Protein AF-A0A2D4M4S5-F1 (afdb_monomer_lite)

pLDDT: mean 78.2, std 14.44, range [41.59, 94.62]

Sequence (131 aa):
VINIFIFVFLCIWLSQPSGLFPKMILKDVDSLLYVDTDVLFLRPIDDIWGFLRTFNATQLAAMAPEHEIPKIGWYSRFARHPYYGTTGVNSGVMLMNLTRIRNTQFKNNLIPTGLKWEEMLYPLYQKYKNY

InterPro domains:
  IPR029044 Nucleotide-diphospho-sugar transferases [G3DSA:3.90.550.10] (18-131)
  IPR029044 Nucleotide-diphospho-sugar transferases [SSF53448] (21-114)
  IPR051993 Glycosyltransferase 8 [PTHR46012] (20-130)

Foldseek 3Di:
DVLVVVLVLLLVVLPPLPNDPCVVPVVPPQKDKAAAPPDDDPDDCVVVVVCVVVDDPQDFKDFAFQDPDLVPAPCQPPPPDDAPDSRHTDPRIMIGRVVVLQVDFRDDPVDRRGDGPCNSCVVSCVVNVVD

Radius of gyration: 15.54 Å; chains: 1; bounding box: 39×34×42 Å

Organism: NCBI:txid129469

Structure (mmCIF, N/CA/C/O backbone):
data_AF-A0A2D4M4S5-F1
#
_entry.id   AF-A0A2D4M4S5-F1
#
loop_
_atom_site.group_PDB
_atom_site.id
_atom_site.type_symbol
_atom_site.label_atom_id
_atom_site.label_alt_id
_atom_site.label_comp_id
_atom_site.label_asym_id
_atom_site.label_entity_id
_atom_site.label_seq_id
_atom_site.pdbx_PDB_ins_code
_atom_site.Cartn_x
_atom_site.Cartn_y
_atom_site.Cartn_z
_atom_site.occupancy
_atom_site.B_iso_or_equiv
_atom_site.auth_seq_id
_atom_site.auth_comp_id
_atom_site.auth_asym_id
_atom_site.auth_atom_id
_atom_site.pdbx_PDB_model_num
ATOM 1 N N . VAL A 1 1 ? 9.258 3.119 10.080 1.00 41.59 1 VAL A N 1
ATOM 2 C CA . VAL A 1 1 ? 9.297 4.296 9.175 1.00 41.59 1 VAL A CA 1
ATOM 3 C C . VAL A 1 1 ? 8.231 4.229 8.068 1.00 41.59 1 VAL A C 1
ATOM 5 O O . VAL A 1 1 ? 7.739 5.279 7.694 1.00 41.59 1 VAL A O 1
ATOM 8 N N . ILE A 1 2 ? 7.749 3.048 7.646 1.00 44.69 2 ILE A N 1
ATOM 9 C CA . ILE A 1 2 ? 6.644 2.883 6.662 1.00 44.69 2 ILE A CA 1
ATOM 10 C C . ILE A 1 2 ? 5.319 3.574 7.078 1.00 44.69 2 ILE A C 1
ATOM 12 O O . ILE A 1 2 ? 4.622 4.129 6.235 1.00 44.69 2 ILE A O 1
ATOM 16 N N . ASN A 1 3 ? 5.009 3.631 8.380 1.00 47.47 3 ASN A N 1
ATOM 17 C CA . ASN A 1 3 ? 3.767 4.228 8.905 1.00 47.47 3 ASN A CA 1
ATOM 18 C C . ASN A 1 3 ? 3.582 5.722 8.577 1.00 47.47 3 ASN A C 1
ATOM 20 O O . ASN A 1 3 ? 2.455 6.159 8.365 1.00 47.47 3 ASN A O 1
ATOM 24 N N . ILE A 1 4 ? 4.669 6.502 8.521 1.00 45.16 4 ILE A N 1
ATOM 25 C CA . ILE A 1 4 ? 4.598 7.942 8.217 1.00 45.16 4 ILE A CA 1
ATOM 26 C C . ILE A 1 4 ? 4.339 8.157 6.721 1.00 45.16 4 ILE A C 1
ATOM 28 O O . ILE A 1 4 ? 3.571 9.043 6.358 1.00 45.16 4 ILE A O 1
ATOM 32 N N . PHE A 1 5 ? 4.906 7.308 5.857 1.00 49.38 5 PHE A N 1
ATOM 33 C CA . PHE A 1 5 ? 4.694 7.395 4.410 1.00 49.38 5 PHE A CA 1
ATOM 34 C C . PHE A 1 5 ? 3.244 7.101 4.039 1.00 49.38 5 PHE A C 1
ATOM 36 O O . PHE A 1 5 ? 2.652 7.878 3.301 1.00 49.38 5 PHE A O 1
ATOM 43 N N . ILE A 1 6 ? 2.634 6.064 4.623 1.00 53.62 6 ILE A N 1
ATOM 44 C CA . ILE A 1 6 ? 1.207 5.769 4.407 1.00 53.62 6 ILE A CA 1
ATOM 45 C C . ILE A 1 6 ? 0.336 6.976 4.786 1.00 53.62 6 ILE A C 1
ATOM 47 O O . ILE A 1 6 ? -0.589 7.307 4.052 1.00 53.62 6 ILE A O 1
ATOM 51 N N . PHE A 1 7 ? 0.647 7.676 5.883 1.00 48.50 7 PHE A N 1
ATOM 52 C CA . PHE A 1 7 ? -0.111 8.862 6.286 1.00 48.50 7 PHE A CA 1
ATOM 53 C C . PHE A 1 7 ? 0.049 10.036 5.320 1.00 48.50 7 PHE A C 1
ATOM 55 O O . PHE A 1 7 ? -0.950 10.607 4.896 1.00 48.50 7 PHE A O 1
ATOM 62 N N . VAL A 1 8 ? 1.287 10.385 4.954 1.00 51.72 8 VAL A N 1
ATOM 63 C CA . VAL A 1 8 ? 1.561 11.492 4.023 1.00 51.72 8 VAL A CA 1
ATOM 64 C C . VAL A 1 8 ? 0.908 11.225 2.667 1.00 51.72 8 VAL A C 1
ATOM 66 O O . VAL A 1 8 ? 0.280 12.122 2.110 1.00 51.72 8 VAL A O 1
ATOM 69 N N . PHE A 1 9 ? 0.968 9.988 2.172 1.00 57.72 9 PHE A N 1
ATOM 70 C CA . PHE A 1 9 ? 0.323 9.622 0.914 1.00 57.72 9 PHE A CA 1
ATOM 71 C C . PHE A 1 9 ? -1.192 9.625 1.001 1.00 57.72 9 PHE A C 1
ATOM 73 O O . PHE A 1 9 ? -1.828 10.120 0.079 1.00 57.72 9 PHE A O 1
ATOM 80 N N . LEU A 1 10 ? -1.786 9.178 2.108 1.00 57.00 10 LEU A N 1
ATOM 81 C CA . LEU A 1 10 ? -3.223 9.336 2.277 1.00 57.00 10 LEU A CA 1
ATOM 82 C C . LEU A 1 10 ? -3.653 10.789 2.378 1.00 57.00 10 LEU A C 1
ATOM 84 O O . LEU A 1 10 ? -4.697 11.119 1.839 1.00 57.00 10 LEU A O 1
ATOM 88 N N . CYS A 1 11 ? -2.859 11.662 2.995 1.00 53.06 11 CYS A N 1
ATOM 89 C CA . CYS A 1 11 ? -3.113 13.098 2.956 1.00 53.06 11 CYS A CA 1
ATOM 90 C C . CYS A 1 11 ? -3.078 13.640 1.520 1.00 53.06 11 CYS A C 1
ATOM 92 O O . CYS A 1 11 ? -3.946 14.431 1.169 1.00 53.06 11 CYS A O 1
ATOM 94 N N . ILE A 1 12 ? -2.119 13.206 0.690 1.00 55.97 12 ILE A N 1
ATOM 95 C CA . ILE A 1 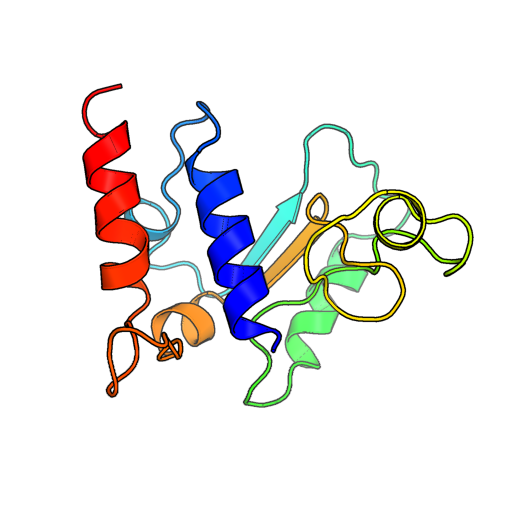12 ? -2.010 13.617 -0.722 1.00 55.97 12 ILE A CA 1
ATOM 96 C C . ILE A 1 12 ? -3.188 13.079 -1.536 1.00 55.97 12 ILE A C 1
ATOM 98 O O . ILE A 1 12 ? -3.845 13.843 -2.238 1.00 55.97 12 ILE A O 1
ATOM 102 N N . TRP A 1 13 ? -3.493 11.795 -1.399 1.00 53.94 13 TRP A N 1
ATOM 103 C CA . TRP A 1 13 ? -4.578 11.112 -2.094 1.00 53.94 13 TRP A CA 1
ATOM 104 C C . TRP A 1 13 ? -5.956 11.675 -1.685 1.00 53.94 13 TRP A C 1
ATOM 106 O O . TRP A 1 13 ? -6.793 11.928 -2.539 1.00 53.94 13 TRP A O 1
ATOM 116 N N . LEU A 1 14 ? -6.150 12.024 -0.406 1.00 53.31 14 LEU A N 1
ATOM 117 C CA . LEU A 1 14 ? -7.341 12.727 0.101 1.00 53.31 14 LEU A CA 1
ATOM 118 C C . LEU A 1 14 ? -7.374 14.225 -0.201 1.00 53.31 14 LEU A C 1
ATOM 120 O O . LEU A 1 14 ? -8.409 14.859 -0.011 1.00 53.31 14 LEU A O 1
ATOM 124 N N . SER A 1 15 ? -6.244 14.805 -0.607 1.00 49.75 15 SER A N 1
ATOM 125 C CA . SER A 1 15 ? -6.183 16.194 -1.060 1.00 49.75 15 SER A CA 1
ATOM 126 C C . SER A 1 15 ? -6.514 16.352 -2.539 1.00 49.75 15 SER A C 1
ATOM 128 O O . SER A 1 15 ? -6.728 17.484 -2.978 1.00 49.75 15 SER A O 1
ATOM 130 N N . GLN A 1 16 ? -6.560 15.243 -3.290 1.00 54.28 16 GLN A N 1
ATOM 131 C CA . GLN A 1 16 ? -6.998 15.261 -4.676 1.00 54.28 16 GLN A CA 1
ATOM 132 C C . GLN A 1 16 ? -8.501 15.584 -4.731 1.00 54.28 16 GLN A C 1
ATOM 134 O O . GLN A 1 16 ? -9.281 15.033 -3.953 1.00 54.28 16 GLN A O 1
ATOM 139 N N . PRO A 1 17 ? -8.935 16.451 -5.660 1.00 47.50 17 PRO A N 1
ATOM 140 C CA . PRO A 1 17 ? -10.326 16.894 -5.774 1.00 47.50 17 PRO A CA 1
ATOM 141 C C . PRO A 1 17 ? -11.308 15.787 -6.195 1.00 47.50 17 PRO A C 1
ATOM 143 O O . PRO A 1 17 ? -12.497 16.049 -6.322 1.00 47.50 17 PRO A O 1
ATOM 146 N N . SER A 1 18 ? -10.850 14.546 -6.393 1.00 51.75 18 SER A N 1
ATOM 147 C CA . SER A 1 18 ? -11.688 13.406 -6.783 1.00 51.75 18 SER A CA 1
ATOM 148 C C . SER A 1 18 ? -12.626 12.895 -5.676 1.00 51.75 18 SER A C 1
ATOM 150 O O . SER A 1 18 ? -13.353 11.932 -5.906 1.00 51.75 18 SER A O 1
ATOM 152 N N . GLY A 1 19 ? -12.662 13.527 -4.494 1.00 51.38 19 GLY A N 1
ATOM 153 C CA . GLY A 1 19 ? -13.746 13.380 -3.508 1.00 51.38 19 GLY A CA 1
ATOM 154 C C . GLY A 1 19 ? -13.897 11.995 -2.860 1.00 51.38 19 GLY A C 1
ATOM 155 O O . GLY A 1 19 ? -14.777 11.794 -2.021 1.00 51.38 19 GLY A O 1
ATOM 156 N N . LEU A 1 20 ? -13.051 11.021 -3.198 1.00 53.56 20 LEU A N 1
ATOM 157 C CA . LEU A 1 20 ? -13.152 9.675 -2.652 1.00 53.56 20 LEU A CA 1
ATOM 158 C C . LEU A 1 20 ? -12.460 9.623 -1.284 1.00 53.56 20 LEU A C 1
ATOM 160 O O . LEU A 1 20 ? -11.243 9.554 -1.192 1.00 53.56 20 LEU A O 1
ATOM 164 N N . PHE A 1 21 ? -13.233 9.622 -0.196 1.00 56.19 21 PHE A N 1
ATOM 165 C CA . PHE A 1 21 ? -12.740 9.291 1.147 1.00 56.19 21 PHE A CA 1
ATOM 166 C C . PHE A 1 21 ? -12.952 7.780 1.415 1.00 56.19 21 PHE A C 1
ATOM 168 O O . PHE A 1 21 ? -14.055 7.358 1.763 1.00 56.19 21 PHE A O 1
ATOM 175 N N . PRO A 1 22 ? -11.918 6.922 1.339 1.00 54.31 22 PRO A N 1
ATOM 176 C CA . PRO A 1 22 ? -12.000 5.473 1.217 1.00 54.31 22 PRO A CA 1
ATOM 177 C C . PRO A 1 22 ? -12.364 4.873 2.556 1.00 54.31 22 PRO A C 1
ATOM 179 O O . PRO A 1 22 ? -12.799 3.741 2.629 1.00 54.31 22 PRO A O 1
ATOM 182 N N . LYS A 1 23 ? -12.268 5.639 3.639 1.00 50.09 23 LYS A N 1
ATOM 183 C CA . LYS A 1 23 ? -12.770 5.196 4.926 1.00 50.09 23 LYS A CA 1
ATOM 184 C C . LYS A 1 23 ? -14.232 5.524 5.181 1.00 50.09 23 LYS A C 1
ATOM 186 O O . LYS A 1 23 ? -14.862 4.850 5.989 1.00 50.09 23 LYS A O 1
ATOM 191 N N . MET A 1 24 ? -14.764 6.551 4.524 1.00 54.88 24 MET A N 1
ATOM 192 C CA . MET A 1 24 ? -16.198 6.812 4.589 1.00 54.88 24 MET A CA 1
ATOM 193 C C . MET A 1 24 ? -16.950 5.892 3.621 1.00 54.88 24 MET A C 1
ATOM 195 O O . MET A 1 24 ? -18.068 5.498 3.925 1.00 54.88 24 MET A O 1
ATOM 199 N N . ILE A 1 25 ? -16.293 5.489 2.525 1.00 58.31 25 ILE A N 1
ATOM 200 C CA . ILE A 1 25 ? -16.895 4.721 1.429 1.00 58.31 25 ILE A CA 1
ATOM 201 C C . ILE A 1 25 ? -16.539 3.216 1.473 1.00 58.31 25 ILE A C 1
ATOM 203 O O . ILE A 1 25 ? -17.385 2.398 1.142 1.00 58.31 25 ILE A O 1
ATOM 207 N N . LEU A 1 26 ? -15.338 2.811 1.920 1.00 74.25 26 LEU A N 1
ATOM 208 C CA . LEU A 1 26 ? -14.846 1.415 1.866 1.00 74.25 26 LEU A CA 1
ATOM 209 C C . LEU A 1 26 ? -14.610 0.815 3.267 1.00 74.25 26 LEU A C 1
ATOM 211 O O . LEU A 1 26 ? -13.530 0.302 3.583 1.00 74.25 26 LEU A O 1
ATOM 215 N N . LYS A 1 27 ? -15.616 0.901 4.144 1.00 78.56 27 LYS A N 1
ATOM 216 C CA . LYS A 1 27 ? -15.543 0.321 5.500 1.00 78.56 27 LYS A CA 1
ATOM 217 C C . LYS A 1 27 ? -15.403 -1.201 5.474 1.00 78.56 27 LYS A C 1
ATOM 219 O O . LYS A 1 27 ? -14.620 -1.742 6.249 1.00 78.56 27 LYS A O 1
ATOM 224 N N . ASP A 1 28 ? -16.065 -1.835 4.513 1.00 85.88 28 ASP A N 1
ATOM 225 C CA . ASP A 1 28 ? -16.197 -3.292 4.417 1.00 85.88 28 ASP A CA 1
ATOM 226 C C . ASP A 1 28 ? -15.224 -3.921 3.405 1.00 85.88 28 ASP A C 1
ATOM 228 O O . ASP A 1 28 ? -15.341 -5.090 3.053 1.00 85.88 28 ASP A O 1
ATOM 232 N N . VAL A 1 29 ? -14.245 -3.148 2.921 1.00 90.00 29 VAL A N 1
ATOM 233 C CA . VAL A 1 29 ? -13.208 -3.637 2.001 1.00 90.00 29 VAL A CA 1
ATOM 234 C C . VAL A 1 29 ? -11.946 -3.963 2.782 1.00 90.00 29 VAL A C 1
ATOM 236 O O . VAL A 1 29 ? -11.367 -3.087 3.431 1.00 90.00 29 VAL A O 1
ATOM 239 N N . ASP A 1 30 ? -11.496 -5.213 2.705 1.00 92.62 30 ASP A N 1
ATOM 240 C CA . ASP A 1 30 ? -10.321 -5.701 3.435 1.00 92.62 30 ASP A CA 1
ATOM 241 C C . ASP A 1 30 ? -8.996 -5.249 2.838 1.00 92.62 30 ASP A C 1
ATOM 243 O O . ASP A 1 30 ? -8.032 -4.978 3.556 1.00 92.62 30 ASP A O 1
ATOM 247 N N . SER A 1 31 ? -8.912 -5.220 1.515 1.00 91.88 31 SER A N 1
ATOM 248 C CA . SER A 1 31 ? -7.695 -4.906 0.778 1.00 91.88 31 SER A CA 1
ATOM 249 C C . SER A 1 31 ? -8.047 -4.246 -0.541 1.00 91.88 31 SER A C 1
ATOM 251 O O . SER A 1 31 ? -9.117 -4.493 -1.092 1.00 91.88 31 SER A O 1
ATOM 253 N N . LEU A 1 32 ? -7.153 -3.404 -1.043 1.00 91.19 32 LEU A N 1
ATOM 254 C CA . LEU A 1 32 ? -7.328 -2.760 -2.337 1.00 91.19 32 LEU A CA 1
ATOM 255 C C . LEU A 1 32 ? -5.988 -2.556 -3.030 1.00 91.19 32 LEU A C 1
ATOM 257 O O . LEU A 1 32 ? -4.941 -2.492 -2.385 1.00 91.19 32 LEU A O 1
ATOM 261 N N . LEU A 1 33 ? -6.051 -2.428 -4.347 1.00 91.25 33 LEU A N 1
ATOM 262 C CA . LEU A 1 33 ? -4.947 -1.997 -5.183 1.00 91.25 33 LEU A CA 1
ATOM 263 C C . LEU A 1 33 ? -5.325 -0.634 -5.761 1.00 91.25 33 LEU A C 1
ATOM 265 O O . LEU A 1 33 ? -6.260 -0.534 -6.552 1.00 91.25 33 LEU A O 1
ATOM 269 N N . TYR A 1 34 ? -4.643 0.410 -5.306 1.00 87.81 34 TYR A N 1
ATOM 270 C CA . TYR A 1 34 ? -4.758 1.744 -5.877 1.00 87.81 34 TYR A CA 1
ATOM 271 C C . TYR A 1 34 ? -3.838 1.858 -7.087 1.00 87.81 34 TYR A C 1
ATOM 273 O O . TYR A 1 34 ? -2.712 1.355 -7.051 1.00 87.81 34 TYR A O 1
ATOM 281 N N . VAL A 1 35 ? -4.335 2.504 -8.139 1.00 87.94 35 VAL A N 1
ATOM 282 C CA . VAL A 1 35 ? -3.666 2.637 -9.430 1.00 87.94 35 VAL A CA 1
ATOM 283 C C . VAL A 1 35 ? -3.991 4.017 -9.999 1.00 87.94 35 VAL A C 1
ATOM 285 O O . VAL A 1 35 ? -5.169 4.370 -10.088 1.00 87.94 35 VAL A O 1
ATOM 288 N N . ASP A 1 36 ? -2.970 4.782 -10.375 1.00 86.38 36 ASP A N 1
ATOM 289 C CA . ASP A 1 36 ? -3.138 6.039 -11.104 1.00 86.38 36 ASP A CA 1
ATOM 290 C C . ASP A 1 36 ? -3.685 5.776 -12.515 1.00 86.38 36 ASP A C 1
ATOM 292 O O . ASP A 1 36 ? -3.501 4.715 -13.114 1.00 86.38 36 ASP A O 1
ATOM 296 N N . THR A 1 37 ? -4.382 6.761 -13.075 1.00 87.69 37 THR A N 1
ATOM 297 C CA . THR A 1 37 ? -5.059 6.627 -14.375 1.00 87.69 37 THR A CA 1
ATOM 298 C C . THR A 1 37 ? -4.107 6.497 -15.564 1.00 87.69 37 THR A C 1
ATOM 300 O O . THR A 1 37 ? -4.541 6.141 -16.655 1.00 87.69 37 THR A O 1
ATOM 303 N N . ASP A 1 38 ? -2.831 6.818 -15.374 1.00 87.94 38 ASP A N 1
ATOM 304 C CA . ASP A 1 38 ? -1.770 6.766 -16.380 1.00 87.94 38 ASP A CA 1
ATOM 305 C C . ASP A 1 38 ? -0.901 5.495 -16.285 1.00 87.94 38 ASP A C 1
ATOM 307 O O . ASP A 1 38 ? 0.105 5.372 -16.986 1.00 87.94 38 ASP A O 1
ATOM 311 N N . VAL A 1 39 ? -1.301 4.514 -15.468 1.00 88.69 39 VAL A N 1
ATOM 312 C CA . VAL A 1 39 ? -0.599 3.231 -15.333 1.00 88.69 39 VAL A CA 1
ATOM 313 C C . VAL A 1 39 ? -1.093 2.215 -16.361 1.00 88.69 39 VAL A C 1
ATOM 315 O O . VAL A 1 39 ? -2.290 1.965 -16.505 1.00 88.69 39 VAL A O 1
ATOM 318 N N . LEU A 1 40 ? -0.145 1.540 -17.017 1.00 91.62 40 LEU A N 1
ATOM 319 C CA . LEU A 1 40 ? -0.404 0.407 -17.903 1.00 91.62 40 LEU A CA 1
ATOM 320 C C . LEU A 1 40 ? 0.155 -0.893 -17.308 1.00 91.62 40 LEU A C 1
ATOM 322 O O . LEU A 1 40 ? 1.345 -0.990 -17.007 1.00 91.62 40 LEU A O 1
ATOM 326 N N . PHE A 1 41 ? -0.686 -1.923 -17.195 1.00 92.00 41 PHE A N 1
ATOM 327 C CA . PHE A 1 41 ? -0.259 -3.254 -16.761 1.00 92.00 41 PHE A CA 1
ATOM 328 C C . PHE A 1 41 ? 0.213 -4.098 -17.947 1.00 92.00 41 PHE A C 1
ATOM 330 O O . PHE A 1 41 ? -0.538 -4.343 -18.886 1.00 92.00 41 PHE A O 1
ATOM 337 N N . LEU A 1 42 ? 1.452 -4.588 -17.87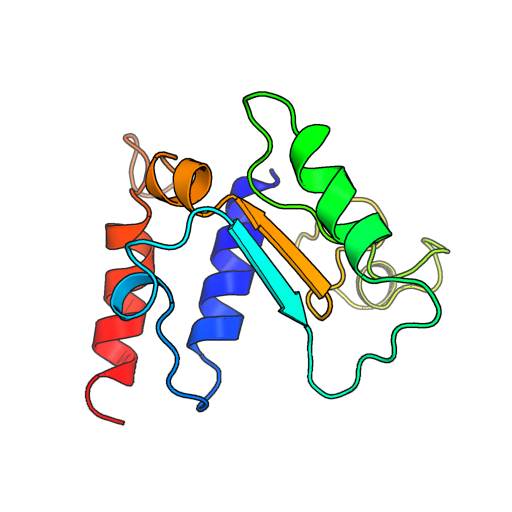4 1.00 93.31 42 LEU A N 1
ATOM 338 C CA . LEU A 1 42 ? 2.036 -5.497 -18.875 1.00 93.31 42 LEU A CA 1
ATOM 339 C C . LEU A 1 42 ? 1.913 -6.981 -18.488 1.00 93.31 42 LEU A C 1
ATOM 341 O O . LEU A 1 42 ? 2.251 -7.866 -19.269 1.00 93.31 42 LEU A O 1
ATOM 345 N N . ARG A 1 43 ? 1.469 -7.252 -17.258 1.00 94.06 43 ARG A N 1
ATOM 346 C CA . ARG A 1 43 ? 1.292 -8.582 -16.665 1.00 94.06 43 ARG A CA 1
ATOM 347 C C . ARG A 1 43 ? -0.064 -8.656 -15.959 1.00 94.06 43 ARG A C 1
ATOM 349 O O . ARG A 1 43 ? -0.608 -7.601 -15.624 1.00 94.06 43 ARG A O 1
ATOM 356 N N . PRO A 1 44 ? -0.599 -9.864 -15.708 1.00 94.62 44 PRO A N 1
ATOM 357 C CA . PRO A 1 44 ? -1.838 -10.032 -14.959 1.00 94.62 44 PRO A CA 1
ATOM 358 C C . PRO A 1 44 ? -1.782 -9.341 -13.595 1.00 94.62 44 PRO A C 1
ATOM 360 O O . PRO A 1 44 ? -0.792 -9.440 -12.869 1.00 94.62 44 PRO A O 1
ATOM 363 N N . ILE A 1 45 ? -2.869 -8.664 -13.232 1.00 92.31 45 ILE A N 1
ATOM 364 C CA . ILE A 1 45 ? -2.972 -7.940 -11.960 1.00 92.31 45 ILE A CA 1
ATOM 365 C C . ILE A 1 45 ? -2.960 -8.888 -10.751 1.00 92.31 45 ILE A C 1
ATOM 367 O O . ILE A 1 45 ? -2.530 -8.500 -9.664 1.00 92.31 45 ILE A O 1
ATOM 371 N N . ASP A 1 46 ? -3.359 -10.147 -10.954 1.00 93.38 46 ASP A N 1
ATOM 372 C CA . ASP A 1 46 ? -3.298 -11.223 -9.964 1.00 93.38 46 ASP A CA 1
ATOM 373 C C . ASP A 1 46 ? -1.885 -11.444 -9.412 1.00 93.38 46 ASP A C 1
ATOM 375 O O . ASP A 1 46 ? -1.739 -11.756 -8.229 1.00 93.38 46 ASP A O 1
ATOM 379 N N . ASP A 1 47 ? -0.845 -11.215 -10.222 1.00 91.69 47 ASP A N 1
ATOM 380 C CA . ASP A 1 47 ? 0.550 -11.309 -9.779 1.00 91.69 47 ASP A CA 1
ATOM 381 C C . ASP A 1 47 ? 0.835 -10.285 -8.671 1.00 91.69 47 ASP A C 1
ATOM 383 O O . ASP A 1 47 ? 1.451 -10.602 -7.653 1.00 91.69 47 ASP A O 1
ATOM 387 N N . ILE A 1 48 ? 0.346 -9.051 -8.849 1.00 91.19 48 ILE A N 1
ATOM 388 C CA . ILE A 1 48 ? 0.494 -7.977 -7.862 1.00 91.19 48 ILE A CA 1
ATOM 389 C C . ILE A 1 48 ? -0.378 -8.275 -6.644 1.00 91.19 48 ILE A C 1
ATOM 391 O O . ILE A 1 48 ? 0.074 -8.171 -5.503 1.00 91.19 48 ILE A O 1
ATOM 395 N N . TRP A 1 49 ? -1.624 -8.684 -6.875 1.00 94.44 49 TRP A N 1
ATOM 396 C CA . TRP A 1 49 ? -2.560 -9.022 -5.807 1.00 94.44 49 TRP A CA 1
ATOM 397 C C . TRP A 1 49 ? -2.037 -10.154 -4.912 1.00 94.44 49 TRP A C 1
ATOM 399 O O . TRP A 1 49 ? -2.191 -10.113 -3.688 1.00 94.44 49 TRP A O 1
ATOM 409 N N . GLY A 1 50 ? -1.344 -11.132 -5.502 1.00 93.81 50 GLY A N 1
ATOM 410 C CA . GLY A 1 50 ? -0.709 -12.246 -4.805 1.00 93.81 50 GLY A CA 1
ATOM 411 C C . GLY A 1 50 ? 0.250 -11.815 -3.690 1.00 93.81 50 GLY A C 1
ATOM 412 O O . GLY A 1 50 ? 0.337 -12.507 -2.670 1.00 93.81 50 GLY A O 1
ATOM 413 N N . PHE A 1 51 ? 0.892 -10.643 -3.799 1.00 92.19 51 PHE A N 1
ATOM 414 C CA . PHE A 1 51 ? 1.786 -10.133 -2.754 1.00 92.19 51 PHE A CA 1
ATOM 415 C C . PHE A 1 51 ? 1.081 -9.880 -1.417 1.00 92.19 51 PHE A C 1
ATOM 417 O O . PHE A 1 51 ? 1.733 -10.015 -0.380 1.00 92.19 51 PHE A O 1
ATOM 424 N N . LEU A 1 52 ? -0.234 -9.616 -1.386 1.00 91.50 52 LEU A N 1
ATOM 425 C CA . LEU A 1 52 ? -0.981 -9.486 -0.1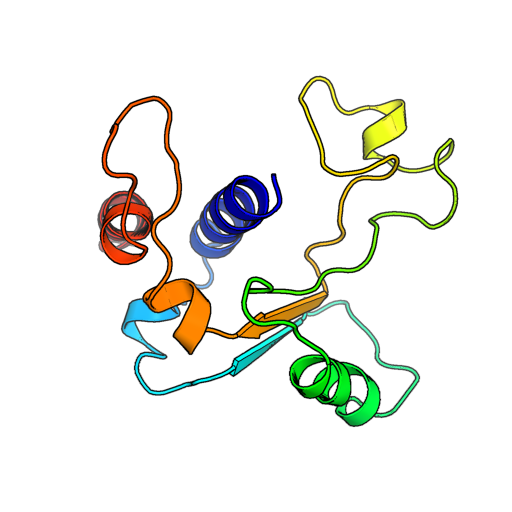21 1.00 91.50 52 LEU A CA 1
ATOM 426 C C . LEU A 1 52 ? -0.824 -10.725 0.766 1.00 91.50 52 LEU A C 1
ATOM 428 O O . LEU A 1 52 ? -0.718 -10.603 1.985 1.00 91.50 52 LEU A O 1
ATOM 432 N N . ARG A 1 53 ? -0.763 -11.919 0.163 1.00 92.50 53 ARG A N 1
ATOM 433 C CA . ARG A 1 53 ? -0.610 -13.189 0.893 1.00 92.50 53 ARG A CA 1
ATOM 434 C C . ARG A 1 53 ? 0.777 -13.352 1.505 1.00 92.50 53 ARG A C 1
ATOM 436 O O . ARG A 1 53 ? 0.946 -14.134 2.432 1.00 92.50 53 ARG A O 1
ATOM 443 N N . THR A 1 54 ? 1.759 -12.610 1.002 1.00 93.88 54 THR A N 1
ATOM 444 C CA . THR A 1 54 ? 3.138 -12.634 1.505 1.00 93.88 54 THR A CA 1
ATOM 445 C C . THR A 1 54 ? 3.369 -11.632 2.637 1.00 93.88 54 THR A C 1
ATOM 447 O O . THR A 1 54 ? 4.427 -11.655 3.265 1.00 93.88 54 THR A O 1
ATOM 450 N N . PHE A 1 55 ? 2.391 -10.763 2.932 1.00 92.31 55 PHE A N 1
ATOM 451 C CA . PHE A 1 55 ? 2.532 -9.767 3.988 1.00 92.31 55 PHE A CA 1
ATOM 452 C C . PHE A 1 55 ? 2.660 -10.424 5.365 1.00 92.31 55 PHE A C 1
ATOM 454 O O . PHE A 1 55 ? 1.735 -11.074 5.860 1.00 92.31 55 PHE A O 1
ATOM 461 N N . ASN A 1 56 ? 3.760 -10.132 6.054 1.00 91.56 56 ASN A N 1
ATOM 462 C CA . ASN A 1 56 ? 3.930 -10.468 7.463 1.00 91.56 56 ASN A CA 1
ATOM 463 C C . ASN A 1 56 ? 2.959 -9.666 8.348 1.00 91.56 56 ASN A C 1
ATOM 465 O O . ASN A 1 56 ? 2.328 -8.719 7.887 1.00 91.56 56 ASN A O 1
ATOM 469 N N . ALA A 1 57 ? 2.863 -10.003 9.637 1.00 88.12 57 ALA A N 1
ATOM 470 C CA . ALA A 1 57 ? 1.885 -9.420 10.564 1.00 88.12 57 ALA A CA 1
ATOM 471 C C . ALA A 1 57 ? 1.944 -7.884 10.716 1.00 88.12 57 ALA A C 1
ATOM 473 O O . ALA A 1 57 ? 0.969 -7.278 11.150 1.00 88.12 57 ALA A O 1
ATOM 474 N N . THR A 1 58 ? 3.062 -7.249 10.354 1.00 86.12 58 THR A N 1
ATOM 475 C CA . THR A 1 58 ? 3.272 -5.799 10.510 1.00 86.12 58 THR A CA 1
ATOM 476 C C . THR A 1 58 ? 3.151 -5.016 9.204 1.00 86.12 58 THR A C 1
ATOM 478 O O . THR A 1 58 ? 3.053 -3.791 9.228 1.00 86.12 58 THR A O 1
ATOM 481 N N . GLN A 1 59 ? 3.156 -5.696 8.055 1.00 89.94 59 GLN A N 1
ATOM 482 C CA . GLN A 1 59 ? 3.039 -5.052 6.751 1.00 89.94 59 GLN A CA 1
ATOM 483 C C . GLN A 1 59 ? 1.590 -4.632 6.477 1.00 89.94 59 GLN A C 1
ATOM 485 O O . GLN A 1 59 ? 0.653 -5.432 6.577 1.00 89.94 59 GLN A O 1
ATOM 490 N N . LEU A 1 60 ? 1.434 -3.350 6.141 1.00 90.62 60 LEU A N 1
ATOM 491 C CA . LEU A 1 60 ? 0.148 -2.679 5.930 1.00 90.62 60 LEU A CA 1
ATOM 492 C C . LEU A 1 60 ? -0.116 -2.378 4.456 1.00 90.62 60 LEU A C 1
ATOM 494 O O . LEU A 1 60 ? -1.249 -2.466 3.997 1.00 90.62 60 LEU A O 1
ATOM 498 N N . ALA A 1 61 ? 0.931 -2.007 3.726 1.00 90.62 61 ALA A N 1
ATOM 499 C CA . ALA A 1 61 ? 0.874 -1.674 2.316 1.00 90.62 61 ALA A CA 1
ATOM 500 C C . ALA A 1 61 ? 2.216 -1.992 1.648 1.00 90.62 61 ALA A C 1
ATOM 502 O O . ALA A 1 61 ? 3.252 -2.030 2.319 1.00 90.62 61 ALA A O 1
ATOM 503 N N . ALA A 1 62 ? 2.186 -2.179 0.334 1.00 89.38 62 ALA A N 1
ATOM 504 C CA . ALA A 1 62 ? 3.353 -2.310 -0.522 1.00 89.38 62 ALA A CA 1
ATOM 505 C C . ALA A 1 62 ? 3.300 -1.261 -1.636 1.00 89.38 62 ALA A C 1
ATOM 507 O O . ALA A 1 62 ? 2.241 -0.975 -2.194 1.00 89.38 62 ALA A O 1
ATOM 508 N N . MET A 1 63 ? 4.467 -0.699 -1.929 1.00 89.38 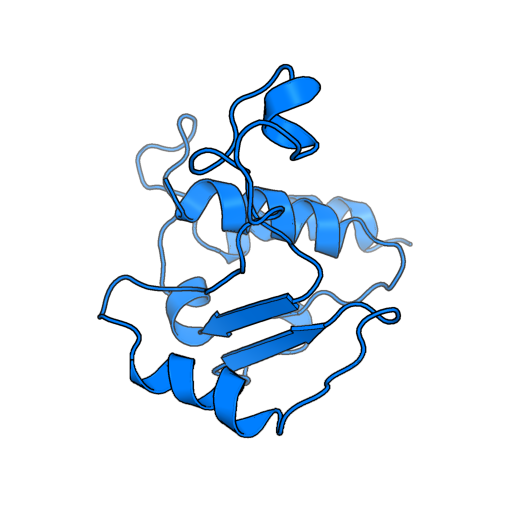63 MET A N 1
ATOM 509 C CA . MET A 1 63 ? 4.714 0.275 -2.987 1.00 89.38 63 MET A CA 1
ATOM 510 C C . MET A 1 63 ? 6.041 -0.072 -3.648 1.00 89.38 63 MET A C 1
ATOM 512 O O . MET A 1 63 ? 6.941 -0.604 -2.988 1.00 89.38 63 MET A O 1
ATOM 516 N N . ALA A 1 64 ? 6.168 0.253 -4.929 1.00 86.69 64 ALA A N 1
ATOM 517 C CA . ALA A 1 64 ? 7.440 0.147 -5.620 1.00 86.69 64 ALA A CA 1
ATOM 518 C C . ALA A 1 64 ? 8.370 1.310 -5.218 1.00 86.69 64 ALA A C 1
ATOM 520 O O . ALA A 1 64 ? 7.892 2.388 -4.850 1.00 86.69 64 ALA A O 1
ATOM 521 N N . PRO A 1 65 ? 9.698 1.128 -5.290 1.00 85.88 65 PRO A N 1
ATOM 522 C CA . PRO A 1 65 ? 10.631 2.249 -5.312 1.00 85.88 65 PRO A CA 1
ATOM 523 C C . PRO A 1 65 ? 10.269 3.235 -6.434 1.00 85.88 65 PRO A C 1
ATOM 525 O O . PRO A 1 65 ? 9.775 2.817 -7.477 1.00 85.88 65 PRO A O 1
ATOM 528 N N . GLU A 1 66 ? 10.519 4.533 -6.243 1.00 85.06 66 GLU A N 1
ATOM 529 C CA . GLU A 1 66 ? 10.254 5.534 -7.299 1.00 85.06 66 GLU A CA 1
ATOM 530 C C . GLU A 1 66 ? 11.094 5.283 -8.553 1.00 85.06 66 GLU A C 1
ATOM 532 O O . GLU A 1 66 ? 10.616 5.430 -9.674 1.00 85.06 66 GLU A O 1
ATOM 537 N N . HIS A 1 67 ? 12.334 4.848 -8.349 1.00 83.38 67 HIS A N 1
ATOM 538 C CA . HIS A 1 67 ? 13.281 4.575 -9.413 1.00 83.38 67 HIS A CA 1
ATOM 539 C C . HIS A 1 67 ? 14.102 3.325 -9.099 1.00 83.38 67 HIS A C 1
ATOM 541 O O . HIS A 1 67 ? 14.353 3.018 -7.931 1.00 83.38 67 HIS A O 1
ATOM 547 N N . GLU A 1 68 ? 14.574 2.634 -10.137 1.00 80.19 68 GLU A N 1
ATOM 548 C CA . GLU A 1 68 ? 15.454 1.467 -9.989 1.00 80.19 68 GLU A CA 1
ATOM 549 C C . GLU A 1 68 ? 16.885 1.874 -9.615 1.00 80.19 68 GLU A C 1
ATOM 551 O O . GLU A 1 68 ? 17.551 1.199 -8.832 1.00 80.19 68 GLU A O 1
ATOM 556 N N . ILE A 1 69 ? 17.357 3.007 -10.151 1.00 81.00 69 ILE A N 1
ATOM 557 C CA . ILE A 1 69 ? 18.729 3.487 -9.966 1.00 81.00 69 ILE A CA 1
ATOM 558 C C . ILE A 1 69 ? 18.761 4.622 -8.927 1.00 81.00 69 ILE A C 1
ATOM 560 O O . ILE A 1 69 ? 18.312 5.736 -9.218 1.00 81.00 69 ILE A O 1
ATOM 564 N N . PRO A 1 70 ? 19.393 4.419 -7.751 1.00 75.38 70 PRO A N 1
ATOM 565 C CA . PRO A 1 70 ? 19.439 5.409 -6.673 1.00 75.38 70 PRO A CA 1
ATOM 566 C C . PRO A 1 70 ? 19.920 6.797 -7.067 1.00 75.38 70 PRO A C 1
ATOM 568 O O . PRO A 1 70 ? 19.432 7.782 -6.536 1.00 75.38 70 PRO A O 1
ATOM 571 N N . LYS A 1 71 ? 20.861 6.905 -8.005 1.00 75.19 71 LYS A N 1
ATOM 572 C CA . LYS A 1 71 ? 21.479 8.189 -8.376 1.00 75.19 71 LYS A CA 1
ATOM 573 C C . LYS A 1 71 ? 20.654 9.024 -9.359 1.00 75.19 71 LYS A C 1
ATOM 575 O O . LYS A 1 71 ? 20.985 10.186 -9.576 1.00 75.19 71 LYS A O 1
ATOM 580 N N . ILE A 1 72 ? 19.637 8.430 -9.980 1.00 81.38 72 ILE A N 1
ATOM 581 C CA . ILE A 1 72 ? 18.876 9.060 -11.068 1.00 81.38 72 ILE A CA 1
ATOM 582 C C . ILE A 1 72 ? 17.485 9.494 -10.596 1.00 81.38 72 ILE A C 1
ATOM 584 O O . ILE A 1 72 ? 16.953 10.463 -11.136 1.00 81.38 72 ILE A O 1
ATOM 588 N N . GLY A 1 73 ? 16.950 8.832 -9.563 1.00 79.69 73 GLY A N 1
ATOM 589 C CA . GLY A 1 73 ? 15.625 9.108 -9.010 1.00 79.69 73 GLY A CA 1
ATOM 590 C C . GLY A 1 73 ? 15.415 10.565 -8.598 1.00 79.69 73 GLY A C 1
ATOM 591 O O . GLY A 1 73 ? 16.347 11.286 -8.223 1.00 79.69 73 GLY A O 1
ATOM 592 N N . TRP A 1 74 ? 14.162 11.009 -8.663 1.00 82.88 74 TRP A N 1
ATOM 593 C CA . TRP A 1 74 ? 13.818 12.401 -8.381 1.00 82.88 74 TRP A CA 1
ATOM 594 C C . TRP A 1 74 ? 14.124 12.759 -6.922 1.00 82.88 74 TRP A C 1
ATOM 596 O O . TRP A 1 74 ? 14.720 13.801 -6.636 1.00 82.88 74 TRP A O 1
ATOM 606 N N . TYR A 1 75 ? 13.797 11.850 -5.996 1.00 82.00 75 TYR A N 1
ATOM 607 C CA . TYR A 1 75 ? 14.006 12.059 -4.565 1.00 82.00 75 TYR A CA 1
ATOM 608 C C . TYR A 1 75 ? 15.480 12.246 -4.203 1.00 82.00 75 TYR A C 1
ATOM 610 O O . TYR A 1 75 ? 15.819 13.179 -3.479 1.00 82.00 75 TYR A O 1
ATOM 618 N N . SER A 1 76 ? 16.374 11.412 -4.730 1.00 81.19 76 SER A N 1
ATOM 619 C CA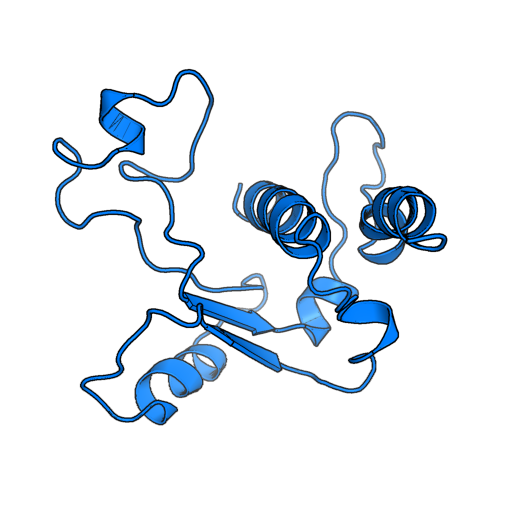 . SER A 1 76 ? 17.798 11.484 -4.387 1.00 81.19 76 SER A CA 1
ATOM 620 C C . SER A 1 76 ? 18.489 12.735 -4.920 1.00 81.19 76 SER A C 1
ATOM 622 O O . SER A 1 76 ? 19.465 13.195 -4.328 1.00 81.19 76 SER A O 1
ATOM 624 N N . ARG A 1 77 ? 17.978 13.306 -6.014 1.00 83.56 77 ARG A N 1
ATOM 625 C CA . ARG A 1 77 ? 18.551 14.493 -6.657 1.00 83.56 77 ARG A CA 1
ATOM 626 C C . ARG A 1 77 ? 17.960 15.802 -6.152 1.00 83.56 77 ARG A C 1
ATOM 628 O O . ARG A 1 77 ? 18.673 16.803 -6.115 1.00 83.56 77 ARG A O 1
ATOM 635 N N . PHE A 1 78 ? 16.674 15.810 -5.806 1.00 85.06 78 PHE A N 1
ATOM 636 C CA . PHE A 1 78 ? 15.928 17.056 -5.621 1.00 85.06 78 PHE A CA 1
ATOM 637 C C . PHE A 1 78 ? 15.194 17.171 -4.283 1.00 85.06 78 PHE A C 1
ATOM 639 O O . PHE A 1 78 ? 14.872 18.294 -3.884 1.00 85.06 78 PHE A O 1
ATOM 646 N N . ALA A 1 79 ? 14.942 16.075 -3.558 1.00 84.69 79 ALA A N 1
ATOM 647 C CA . ALA A 1 79 ? 14.210 16.169 -2.299 1.00 84.69 79 ALA A CA 1
ATOM 648 C C . ALA A 1 79 ? 15.053 16.860 -1.218 1.00 84.69 79 ALA A C 1
ATOM 650 O O . ALA A 1 79 ? 16.155 16.436 -0.878 1.00 84.69 79 ALA A O 1
ATOM 651 N N . ARG A 1 80 ? 14.491 17.921 -0.631 1.00 84.81 80 ARG A N 1
ATOM 652 C CA . ARG A 1 80 ? 15.071 18.653 0.513 1.00 84.81 80 ARG A CA 1
ATOM 653 C C . ARG A 1 80 ? 14.470 18.231 1.856 1.00 84.81 80 ARG A C 1
ATOM 655 O O . ARG A 1 80 ? 14.635 18.917 2.858 1.00 84.81 80 ARG A O 1
ATOM 662 N N . HIS A 1 81 ? 13.742 17.122 1.865 1.00 78.81 81 HIS A N 1
ATOM 663 C CA . HIS A 1 81 ? 13.085 16.552 3.033 1.00 78.81 81 HIS A CA 1
ATOM 664 C C . HIS A 1 81 ? 13.371 15.045 3.103 1.00 78.81 81 HIS A C 1
ATOM 666 O O . HIS A 1 81 ? 13.727 14.443 2.086 1.00 78.81 81 HIS A O 1
ATOM 672 N N . PRO A 1 82 ? 13.188 14.406 4.270 1.00 80.81 82 PRO A N 1
ATOM 673 C CA . PRO A 1 82 ? 13.327 12.959 4.389 1.00 80.81 82 PRO A CA 1
ATOM 674 C C . PRO A 1 82 ? 12.397 12.203 3.427 1.00 80.81 82 PRO A C 1
ATOM 676 O O . PRO A 1 82 ? 11.250 12.603 3.213 1.00 80.81 82 PRO A O 1
ATOM 679 N N . TYR A 1 83 ? 12.886 11.092 2.878 1.00 81.62 83 TYR A N 1
ATOM 680 C CA . TYR A 1 83 ? 12.131 10.140 2.058 1.00 81.62 83 TYR A CA 1
ATOM 681 C C . TYR A 1 83 ? 12.527 8.697 2.425 1.00 81.62 83 TYR A C 1
ATOM 683 O O . TYR A 1 83 ? 13.488 8.477 3.162 1.00 81.62 83 TYR A O 1
ATOM 691 N N . TYR A 1 84 ? 11.737 7.709 1.996 1.00 81.50 84 TYR A N 1
ATOM 692 C CA . TYR A 1 84 ? 11.942 6.309 2.375 1.00 81.50 84 TYR A CA 1
ATOM 693 C C . TYR A 1 84 ? 12.958 5.624 1.462 1.00 81.50 84 TYR A C 1
ATOM 695 O O . TYR A 1 84 ? 12.874 5.745 0.242 1.00 81.50 84 TYR A O 1
ATOM 703 N N . GLY A 1 85 ? 13.864 4.836 2.040 1.00 83.62 85 GLY A N 1
ATOM 704 C CA . GLY A 1 85 ? 14.878 4.115 1.270 1.00 83.62 85 GLY A CA 1
ATOM 705 C C . GLY A 1 85 ? 15.859 5.055 0.563 1.00 83.62 85 GLY A C 1
ATOM 706 O O . GLY A 1 85 ? 16.061 6.190 0.985 1.00 83.62 85 GLY A O 1
ATOM 707 N N . THR A 1 86 ? 16.492 4.567 -0.503 1.00 83.38 86 THR A N 1
ATOM 708 C CA . THR A 1 86 ? 17.489 5.325 -1.281 1.00 83.38 86 THR A CA 1
ATOM 709 C C . THR A 1 86 ? 16.892 6.076 -2.467 1.00 83.38 86 THR A C 1
ATOM 711 O O . THR A 1 86 ? 17.501 7.026 -2.948 1.00 83.38 86 THR A O 1
ATOM 714 N N . THR A 1 87 ? 15.712 5.668 -2.934 1.00 84.75 87 THR A N 1
ATOM 715 C CA . THR A 1 87 ? 15.051 6.221 -4.126 1.00 84.75 87 THR A CA 1
ATOM 716 C C . THR A 1 87 ? 13.711 6.874 -3.826 1.00 84.75 87 THR A C 1
ATOM 718 O O . THR A 1 87 ? 13.144 7.493 -4.712 1.00 84.75 87 THR A O 1
ATOM 721 N N . GLY A 1 88 ? 13.190 6.778 -2.601 1.00 85.75 88 GLY A N 1
ATOM 722 C CA . GLY A 1 88 ? 11.792 7.108 -2.344 1.00 85.75 88 GLY A CA 1
ATOM 723 C C . GLY A 1 88 ? 10.858 5.995 -2.819 1.00 85.75 88 GLY A C 1
ATOM 724 O O . GLY A 1 88 ? 11.286 4.898 -3.179 1.00 85.75 88 GLY A O 1
ATOM 725 N N . VAL A 1 89 ? 9.558 6.271 -2.792 1.00 86.31 89 VAL A N 1
ATOM 726 C CA . VAL A 1 89 ? 8.511 5.315 -3.176 1.00 86.31 89 VAL A CA 1
ATOM 727 C C . VAL A 1 89 ? 7.619 5.924 -4.249 1.00 86.31 89 VAL A C 1
ATOM 729 O O . VAL A 1 89 ? 7.365 7.127 -4.229 1.00 86.31 89 VAL A O 1
ATOM 732 N N . ASN A 1 90 ? 7.149 5.088 -5.170 1.00 84.69 90 ASN A N 1
ATOM 733 C CA . ASN A 1 90 ? 6.152 5.434 -6.171 1.00 84.69 90 ASN A CA 1
ATOM 734 C C . ASN A 1 90 ? 4.747 5.242 -5.577 1.00 84.69 90 ASN A C 1
ATOM 736 O O . ASN A 1 90 ? 4.443 4.172 -5.048 1.00 84.69 90 ASN A O 1
ATOM 740 N N . SER A 1 91 ? 3.897 6.263 -5.669 1.00 79.75 91 SER A N 1
ATOM 741 C CA . SER A 1 91 ? 2.518 6.208 -5.168 1.00 79.75 91 SER A CA 1
ATOM 742 C C . SER A 1 91 ? 1.463 5.863 -6.208 1.00 79.75 91 SER A C 1
ATOM 744 O O . SER A 1 91 ? 0.312 5.665 -5.828 1.00 79.75 91 SER A O 1
ATOM 746 N N . GLY A 1 92 ? 1.832 5.788 -7.484 1.00 85.50 92 GLY A N 1
ATOM 747 C CA . GLY A 1 92 ? 0.892 5.519 -8.566 1.00 85.50 92 GLY A CA 1
ATOM 748 C C . GLY A 1 92 ? 0.424 4.073 -8.634 1.00 85.50 92 GLY A C 1
ATOM 749 O O . GLY A 1 92 ? -0.578 3.788 -9.275 1.00 85.50 92 GLY A O 1
ATOM 750 N N . VAL A 1 93 ? 1.085 3.153 -7.924 1.00 86.94 93 VAL A N 1
ATOM 751 C CA . VAL A 1 93 ? 0.559 1.809 -7.660 1.00 86.94 93 VAL A CA 1
ATOM 752 C C . VAL A 1 93 ? 0.800 1.451 -6.199 1.00 86.94 93 VAL A C 1
ATOM 754 O O . VAL A 1 93 ? 1.945 1.355 -5.751 1.00 86.94 93 VAL A O 1
ATOM 757 N N . MET A 1 94 ? -0.276 1.225 -5.446 1.00 90.38 94 MET A N 1
ATOM 758 C CA . MET A 1 94 ? -0.196 0.918 -4.018 1.00 90.38 94 MET A CA 1
ATOM 759 C C . MET A 1 94 ? -1.133 -0.227 -3.644 1.00 90.38 94 MET A C 1
ATOM 761 O O . MET A 1 94 ? -2.354 -0.116 -3.735 1.00 90.38 94 MET A O 1
ATOM 765 N N . LEU A 1 95 ? -0.555 -1.317 -3.150 1.00 91.69 95 LEU A N 1
ATOM 766 C CA . LEU A 1 95 ? -1.299 -2.457 -2.627 1.00 91.69 95 LEU A CA 1
ATOM 767 C C . LEU A 1 95 ? -1.492 -2.278 -1.124 1.00 91.69 95 LEU A C 1
ATOM 769 O O . LEU A 1 95 ? -0.516 -2.113 -0.396 1.00 91.69 95 LEU A O 1
ATOM 773 N N . MET A 1 96 ? -2.728 -2.309 -0.640 1.00 91.12 96 MET A N 1
ATOM 774 C CA . MET A 1 96 ? -3.064 -1.959 0.740 1.00 91.12 96 MET A CA 1
ATOM 775 C C . MET A 1 96 ? -3.903 -3.041 1.408 1.00 91.12 96 MET A C 1
ATOM 777 O O . MET A 1 96 ? -4.904 -3.489 0.857 1.00 91.12 96 MET A O 1
ATOM 781 N N . ASN A 1 97 ? -3.548 -3.383 2.646 1.00 92.44 97 ASN A N 1
ATOM 782 C CA . ASN A 1 97 ? -4.393 -4.139 3.559 1.00 92.44 97 ASN A CA 1
ATOM 783 C C . ASN A 1 97 ? -5.126 -3.152 4.477 1.00 92.44 97 ASN A C 1
ATOM 785 O O . ASN A 1 97 ? -4.606 -2.712 5.508 1.00 92.44 97 ASN A O 1
ATOM 789 N N . LEU A 1 98 ? -6.340 -2.781 4.079 1.00 89.25 98 LEU A N 1
ATOM 790 C CA . LEU A 1 98 ? -7.134 -1.789 4.788 1.00 89.25 98 LEU A CA 1
ATOM 791 C C . LEU A 1 98 ? -7.549 -2.259 6.181 1.00 89.25 98 LEU A C 1
ATOM 793 O O . LEU A 1 98 ? -7.593 -1.441 7.098 1.00 89.25 98 LEU A O 1
ATOM 797 N N . THR A 1 99 ? -7.802 -3.554 6.374 1.00 91.31 99 THR A N 1
ATOM 798 C CA . THR A 1 99 ? -8.160 -4.093 7.695 1.00 91.31 99 THR A CA 1
ATOM 799 C C . THR A 1 99 ? -7.039 -3.865 8.702 1.00 91.31 99 THR A C 1
ATOM 801 O O . THR A 1 99 ? -7.279 -3.353 9.796 1.00 91.31 99 THR A O 1
ATOM 804 N N . ARG A 1 100 ? -5.785 -4.121 8.320 1.00 90.25 100 ARG A N 1
ATOM 805 C CA . ARG A 1 100 ? -4.636 -3.835 9.188 1.00 90.25 100 ARG A CA 1
ATOM 806 C C . ARG A 1 100 ? -4.390 -2.341 9.362 1.00 90.25 100 ARG A C 1
ATOM 808 O O . ARG A 1 100 ? -4.110 -1.917 10.479 1.00 90.25 100 ARG A O 1
ATOM 815 N N . ILE A 1 101 ? -4.521 -1.538 8.303 1.00 87.88 101 ILE A N 1
ATOM 816 C CA . ILE A 1 101 ? -4.384 -0.073 8.385 1.00 87.88 101 ILE A CA 1
ATOM 817 C C . ILE A 1 101 ? -5.391 0.510 9.385 1.00 87.88 101 ILE A C 1
ATOM 819 O O . ILE A 1 101 ? -5.004 1.300 10.243 1.00 87.88 101 ILE A O 1
ATOM 823 N N . ARG A 1 102 ? -6.659 0.079 9.331 1.00 87.00 102 ARG A N 1
ATOM 824 C CA . ARG A 1 102 ? -7.709 0.493 10.278 1.00 87.00 102 ARG A CA 1
ATOM 825 C C . ARG A 1 102 ? -7.371 0.128 11.724 1.00 87.00 102 ARG A C 1
ATOM 827 O O . ARG A 1 102 ? -7.628 0.9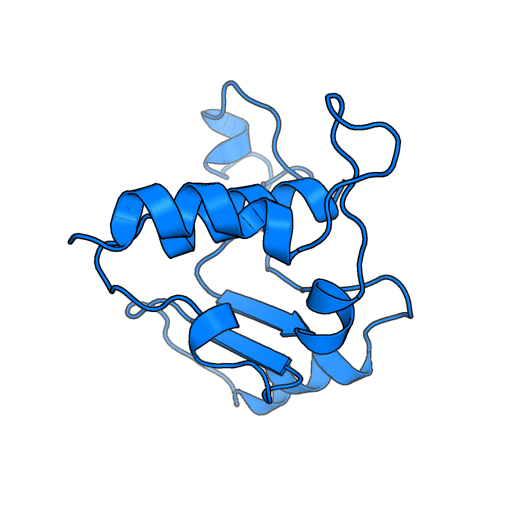28 12.618 1.00 87.00 102 ARG A O 1
ATOM 834 N N . ASN A 1 103 ? -6.756 -1.035 11.930 1.00 88.50 103 ASN A N 1
ATOM 835 C CA . ASN A 1 103 ? -6.402 -1.555 13.253 1.00 88.50 103 ASN A CA 1
ATOM 836 C C . ASN A 1 103 ? -5.036 -1.071 13.772 1.00 88.50 103 ASN A C 1
ATOM 838 O O . ASN A 1 103 ? -4.663 -1.384 14.901 1.00 88.50 103 ASN A O 1
ATOM 842 N N . THR A 1 104 ? -4.276 -0.319 12.973 1.00 87.00 104 THR A N 1
ATOM 843 C CA . THR A 1 104 ? -2.947 0.162 13.359 1.00 87.00 104 THR A CA 1
ATOM 844 C C . THR A 1 104 ? -3.028 1.500 14.089 1.00 87.00 104 THR A C 1
ATOM 846 O O . THR A 1 104 ? -3.737 2.416 13.673 1.00 87.00 104 THR A O 1
ATOM 849 N N . GLN A 1 105 ? -2.232 1.636 15.152 1.00 86.06 105 GLN A N 1
ATOM 850 C CA . GLN A 1 105 ? -1.934 2.924 15.775 1.00 86.06 105 GLN A CA 1
ATOM 851 C C . GLN A 1 105 ? -0.667 3.524 15.164 1.00 86.06 105 GLN A C 1
ATOM 853 O O . GLN A 1 105 ? 0.420 2.938 15.198 1.00 86.06 105 GLN A O 1
ATOM 858 N N . PHE A 1 106 ? -0.804 4.714 14.596 1.00 83.19 106 PHE A N 1
ATOM 859 C CA . PHE A 1 106 ? 0.271 5.420 13.923 1.00 83.19 106 PHE A CA 1
ATOM 860 C C . PHE A 1 106 ? 0.974 6.340 14.909 1.00 83.19 106 PHE A C 1
ATOM 862 O O . PHE A 1 106 ? 0.372 7.235 15.493 1.00 83.19 106 PHE A O 1
ATOM 869 N N . LYS A 1 107 ? 2.277 6.137 15.100 1.00 79.50 107 LYS A N 1
ATOM 870 C CA . LYS A 1 107 ? 3.069 7.003 15.976 1.00 79.50 107 LYS A CA 1
ATOM 871 C C . LYS A 1 107 ? 3.093 8.428 15.424 1.00 79.50 107 LYS A C 1
ATOM 873 O O . LYS A 1 107 ? 3.381 8.627 14.246 1.00 79.50 107 LYS A O 1
ATOM 878 N N . ASN A 1 108 ? 2.846 9.397 16.294 1.00 72.12 108 ASN A N 1
ATOM 879 C CA . ASN A 1 108 ? 3.005 10.816 16.016 1.00 72.12 108 ASN A CA 1
ATOM 880 C C . ASN A 1 108 ? 3.776 11.445 17.182 1.00 72.12 108 ASN A C 1
ATOM 882 O O . ASN A 1 108 ? 3.517 11.115 18.336 1.00 72.12 108 ASN A O 1
ATOM 886 N N . ASN A 1 109 ? 4.701 12.358 16.889 1.00 71.19 109 ASN A N 1
ATOM 887 C CA . ASN A 1 109 ? 5.480 13.074 17.902 1.00 71.19 109 ASN A CA 1
ATOM 888 C C . ASN A 1 109 ? 4.603 13.943 18.819 1.00 71.19 109 ASN A C 1
ATOM 890 O O . ASN A 1 109 ? 5.028 14.291 19.913 1.00 71.19 109 ASN A O 1
ATOM 894 N N . LEU A 1 110 ? 3.390 14.289 18.377 1.00 72.12 110 LEU A N 1
ATOM 895 C CA . LEU A 1 110 ? 2.457 15.131 19.126 1.00 72.12 110 LEU A CA 1
ATOM 896 C C . LEU A 1 110 ? 1.570 14.350 20.110 1.00 72.12 110 LEU A C 1
ATOM 898 O O . LEU A 1 110 ? 1.061 14.938 21.057 1.00 72.12 110 LEU A O 1
ATOM 902 N N . ILE A 1 111 ? 1.350 13.047 19.885 1.00 76.44 111 ILE A N 1
ATOM 903 C CA . ILE A 1 111 ? 0.396 12.234 20.658 1.00 76.44 111 ILE A CA 1
ATOM 904 C C . ILE A 1 111 ? 1.086 10.926 21.077 1.00 76.44 111 ILE A C 1
ATOM 906 O O . ILE A 1 111 ? 1.268 10.041 20.235 1.00 76.44 111 ILE A O 1
ATOM 910 N N . PRO A 1 112 ? 1.457 10.771 22.366 1.00 74.06 112 PRO A N 1
ATOM 911 C CA . PRO A 1 112 ? 2.220 9.619 22.859 1.00 74.06 112 PRO A CA 1
ATOM 912 C C . PRO A 1 112 ? 1.538 8.265 22.635 1.00 74.06 112 PRO A C 1
ATOM 914 O O . PRO A 1 112 ? 2.209 7.259 22.421 1.00 74.06 112 PRO A O 1
ATOM 917 N N . THR A 1 113 ? 0.204 8.239 22.648 1.00 79.25 113 THR A N 1
ATOM 918 C CA . THR A 1 113 ? -0.612 7.035 22.428 1.00 79.25 113 THR A CA 1
ATOM 919 C C . THR A 1 113 ? -0.719 6.632 20.956 1.00 79.25 113 THR A C 1
ATOM 921 O O . THR A 1 113 ? -1.317 5.606 20.644 1.00 79.25 113 THR A O 1
ATOM 924 N N . GLY A 1 114 ? -0.144 7.422 20.043 1.00 80.88 114 GLY A N 1
ATOM 925 C CA . GLY A 1 114 ? -0.358 7.286 18.610 1.00 80.88 114 GLY A CA 1
ATOM 926 C C . GLY A 1 114 ? -1.751 7.751 18.184 1.00 80.88 114 GLY A C 1
ATOM 927 O O . GLY A 1 114 ? -2.652 7.942 18.997 1.00 80.88 114 GLY A O 1
ATOM 928 N N . LEU A 1 115 ? -1.901 7.954 16.883 1.00 83.19 115 LEU A N 1
ATOM 929 C CA . LEU A 1 115 ? -3.155 8.281 16.232 1.00 83.19 115 LEU A CA 1
ATOM 930 C C . LEU A 1 115 ? -3.775 7.018 15.652 1.00 83.19 115 LEU A C 1
ATOM 932 O O . LEU A 1 115 ? -3.124 6.258 14.927 1.00 83.19 115 LEU A O 1
ATOM 936 N N . LYS A 1 116 ? -5.059 6.818 15.916 1.00 84.69 116 LYS A N 1
ATOM 937 C CA . LYS A 1 116 ? -5.867 5.900 15.129 1.00 84.69 116 LYS A CA 1
ATOM 938 C C . LYS A 1 116 ? -6.013 6.456 13.728 1.00 84.69 116 LYS A C 1
ATOM 940 O O . LYS A 1 116 ? -6.050 7.662 13.483 1.00 84.69 116 LYS A O 1
ATOM 945 N N . TRP A 1 117 ? -6.212 5.532 12.809 1.00 79.81 117 TRP A N 1
ATOM 946 C CA . TRP A 1 117 ? -6.552 5.826 11.435 1.00 79.81 117 TRP A CA 1
ATOM 947 C C . TRP A 1 117 ? -7.638 6.920 11.333 1.00 79.81 117 TRP A C 1
ATOM 949 O O . TRP A 1 117 ? -7.543 7.811 10.494 1.00 79.81 117 TRP A O 1
ATOM 959 N N . GLU A 1 118 ? -8.736 6.850 12.099 1.00 80.06 118 GLU A N 1
ATOM 960 C CA . GLU A 1 118 ? -9.872 7.808 12.033 1.00 80.06 118 GLU A CA 1
ATOM 961 C C . GLU A 1 118 ? -9.469 9.229 12.393 1.00 80.06 118 GLU A C 1
ATOM 963 O O . GLU A 1 118 ? -9.784 10.164 11.659 1.00 80.06 118 GLU A O 1
ATOM 968 N N . GLU A 1 119 ? -8.681 9.357 13.449 1.00 81.62 119 GLU A N 1
ATOM 969 C CA . GLU A 1 119 ? -8.148 10.623 13.934 1.00 81.62 119 GLU A CA 1
ATOM 970 C C . GLU A 1 119 ? -7.198 11.249 12.905 1.00 81.62 119 GLU A C 1
ATOM 972 O O . GLU A 1 119 ? -7.183 12.464 12.734 1.00 81.62 119 GLU A O 1
ATOM 977 N N . MET A 1 120 ? -6.470 10.423 12.145 1.00 78.50 120 MET A N 1
ATOM 978 C CA . MET A 1 120 ? -5.636 10.871 11.023 1.00 78.50 120 MET A CA 1
ATOM 979 C C . MET A 1 120 ? -6.450 11.463 9.871 1.00 78.50 120 MET A C 1
ATOM 981 O O . MET A 1 120 ? -6.003 12.415 9.237 1.00 78.50 120 MET A O 1
ATOM 985 N N . LEU A 1 121 ? -7.633 10.914 9.577 1.00 76.31 121 LEU A N 1
ATOM 986 C CA . LEU A 1 121 ? -8.445 11.377 8.444 1.00 76.31 121 LEU A CA 1
ATOM 987 C C . LEU A 1 121 ? -9.383 12.521 8.803 1.00 76.31 121 LEU A C 1
ATOM 989 O O . LEU A 1 121 ? -9.804 13.256 7.914 1.00 76.31 121 LEU A O 1
ATOM 993 N N . TYR A 1 122 ? -9.715 12.679 10.082 1.00 78.69 122 TYR A N 1
ATOM 994 C CA . TYR A 1 122 ? -10.675 13.675 10.532 1.00 78.69 122 TYR A CA 1
ATOM 995 C C . TYR A 1 122 ? -10.340 15.112 10.075 1.00 78.69 122 TYR A C 1
ATOM 997 O O . TYR A 1 122 ? -11.237 15.766 9.539 1.00 78.69 122 TYR A O 1
ATOM 1005 N N . PRO A 1 123 ? -9.085 15.606 10.158 1.00 78.06 123 PRO A N 1
ATOM 1006 C CA . PRO A 1 123 ? -8.738 16.938 9.653 1.00 78.06 123 PRO A CA 1
ATOM 1007 C C . PRO A 1 123 ? -8.961 17.092 8.144 1.00 78.06 123 PRO A C 1
ATOM 1009 O O . PRO A 1 123 ? -9.399 18.145 7.685 1.00 78.06 123 PRO A O 1
ATOM 1012 N N . LEU A 1 124 ? -8.690 16.037 7.369 1.00 72.81 124 LEU A N 1
ATOM 1013 C CA . LEU A 1 124 ? -8.882 16.034 5.917 1.00 72.81 124 LEU A CA 1
ATOM 1014 C C . LEU A 1 124 ? -10.370 16.041 5.581 1.00 72.81 124 LEU A C 1
ATOM 1016 O O . LEU A 1 124 ? -10.816 16.863 4.789 1.00 72.81 124 LEU A O 1
ATOM 1020 N N . TYR A 1 125 ? -11.154 15.196 6.249 1.00 72.56 125 TYR A N 1
ATOM 1021 C CA . TYR A 1 125 ? -12.606 15.202 6.112 1.00 72.56 125 TYR A CA 1
ATOM 1022 C C . TYR A 1 125 ? -13.189 16.593 6.399 1.00 72.56 125 TYR A C 1
ATOM 1024 O O . TYR A 1 125 ? -13.945 17.120 5.593 1.00 72.56 125 TYR A O 1
ATOM 1032 N N . GLN A 1 126 ? -12.783 17.245 7.495 1.00 78.31 126 GLN A N 1
ATOM 1033 C CA . GLN A 1 126 ? -13.260 18.595 7.820 1.00 78.31 126 GLN A CA 1
ATOM 1034 C C . GLN A 1 126 ? -12.874 19.643 6.769 1.00 78.31 126 GLN A C 1
ATOM 1036 O O . GLN A 1 126 ? -13.650 20.566 6.527 1.00 78.31 126 GLN A O 1
ATOM 1041 N N . LYS A 1 127 ? -11.700 19.502 6.144 1.00 76.81 127 LYS A N 1
ATOM 1042 C CA . LYS A 1 127 ? -11.230 20.407 5.090 1.00 76.81 127 LYS A CA 1
ATOM 1043 C C . LYS A 1 127 ? -12.040 20.272 3.797 1.00 76.81 127 LYS A C 1
ATOM 1045 O O . LYS A 1 127 ? -12.282 21.281 3.141 1.00 76.81 127 LYS A O 1
ATOM 1050 N N . TYR A 1 128 ? -12.449 19.055 3.440 1.00 69.38 128 TYR A N 1
ATOM 1051 C CA . TYR A 1 128 ? -13.045 18.758 2.133 1.00 69.38 128 TYR A CA 1
ATOM 1052 C C . TYR A 1 128 ? -14.545 18.431 2.163 1.00 69.38 128 TYR A C 1
ATOM 1054 O O . TYR A 1 128 ? -15.141 18.337 1.106 1.00 69.38 128 TYR A O 1
ATOM 1062 N N . LYS A 1 129 ? -15.196 18.320 3.329 1.00 70.19 129 LYS A N 1
ATOM 1063 C CA . LYS A 1 129 ? -16.642 18.007 3.439 1.00 70.19 129 LYS A CA 1
ATOM 1064 C C . LYS A 1 129 ? -17.599 19.007 2.763 1.00 70.19 129 LYS A C 1
ATOM 1066 O O . LYS A 1 129 ? -18.775 18.700 2.622 1.00 70.19 129 LYS A O 1
ATOM 1071 N N . ASN A 1 130 ? -17.122 20.215 2.462 1.00 65.81 130 ASN A N 1
ATOM 1072 C CA . ASN A 1 130 ? -17.916 21.322 1.916 1.00 65.81 130 ASN A CA 1
ATOM 1073 C C . ASN A 1 130 ? -17.530 21.668 0.464 1.00 65.81 130 ASN A C 1
ATOM 1075 O O . ASN A 1 130 ? -18.022 22.665 -0.061 1.00 65.81 130 ASN A O 1
ATOM 1079 N N . TYR A 1 131 ? -16.615 20.899 -0.128 1.00 57.03 131 TYR A N 1
ATOM 1080 C CA . TYR A 1 131 ? -16.294 20.930 -1.554 1.00 57.03 131 TYR A CA 1
ATOM 1081 C C . TYR A 1 131 ? -16.978 19.740 -2.225 1.00 57.03 131 TYR A C 1
ATOM 1083 O O . TYR A 1 131 ? -17.410 19.912 -3.382 1.00 57.03 131 TYR A O 1
#

Secondary structure (DSSP, 8-state):
-HHHHHHHHHHHHHHSTT---HHHH-TT--EEEEE-TT---SS-HHHHHHGGGG--TT--EEEEES-SSTTTSHHHHH--S--STTT-EEEEEEEEEHHHHHHPEEEETTEEEEEEHHHHHHHHHHHHTT-